Protein AF-A0A8T4RLT6-F1 (afdb_monomer_lite)

Secondary structure (DSSP, 8-state):
--------HHHHHHHHHHHHHHHHHHHHH--HHHHHHHHHHHHHTT--TTSHHHHHHHHHHHTT-HHHHHHHHHHHHHHHHHHHHHHHHHHHHHH--

Radius of gyration: 14.38 Å; chains: 1; bounding box: 32×27×42 Å

pLDDT: mean 87.49, std 13.15, range [31.36, 97.62]

Structure (mmCIF, N/CA/C/O backbone):
data_AF-A0A8T4RLT6-F1
#
_entry.id   AF-A0A8T4RLT6-F1
#
loop_
_atom_site.group_PDB
_atom_site.id
_atom_site.type_symbol
_atom_site.label_atom_id
_atom_site.label_alt_id
_atom_site.label_comp_id
_atom_site.label_asym_id
_atom_site.label_entity_id
_atom_site.label_seq_id
_atom_site.pdbx_PDB_ins_code
_atom_site.Cartn_x
_atom_site.Cartn_y
_atom_site.Cartn_z
_atom_site.occupancy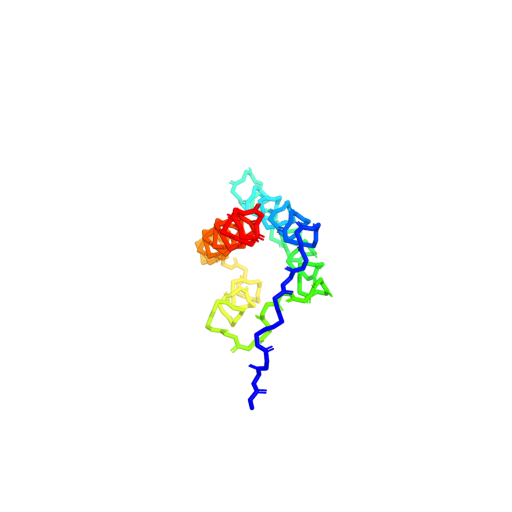
_atom_site.B_iso_or_equiv
_atom_site.auth_seq_id
_atom_site.auth_comp_id
_atom_site.auth_asym_id
_atom_site.auth_atom_id
_atom_site.pdbx_PDB_model_num
ATOM 1 N N . MET A 1 1 ? -5.935 -18.856 -12.666 1.00 31.36 1 MET A N 1
ATOM 2 C CA . MET A 1 1 ? -4.703 -18.121 -13.029 1.00 31.36 1 MET A CA 1
ATOM 3 C C . MET A 1 1 ? -4.968 -16.645 -12.806 1.00 31.36 1 MET A C 1
ATOM 5 O O . MET A 1 1 ? -5.568 -16.011 -13.664 1.00 31.36 1 MET A O 1
ATOM 9 N N . THR A 1 2 ? -4.602 -16.103 -11.650 1.00 38.59 2 THR A N 1
ATOM 10 C CA . THR A 1 2 ? -4.586 -14.652 -11.457 1.00 38.59 2 THR A CA 1
ATOM 11 C C . THR A 1 2 ? -3.393 -14.126 -12.248 1.00 38.59 2 THR A C 1
ATOM 13 O O . THR A 1 2 ? -2.242 -14.408 -11.926 1.00 38.59 2 THR A O 1
ATOM 16 N N . LYS A 1 3 ? -3.657 -13.461 -13.379 1.00 42.56 3 LYS A N 1
ATOM 17 C CA . LYS A 1 3 ? -2.628 -12.651 -14.033 1.00 42.56 3 LYS A CA 1
ATOM 18 C C . LYS A 1 3 ? -2.234 -11.604 -13.004 1.00 42.56 3 LYS A C 1
ATOM 20 O O . LYS A 1 3 ? -3.057 -10.759 -12.670 1.00 42.56 3 LYS A O 1
ATOM 25 N N . ASP A 1 4 ? -1.014 -11.693 -12.495 1.00 52.47 4 ASP A N 1
ATOM 26 C CA . ASP A 1 4 ? -0.398 -10.608 -11.749 1.00 52.47 4 ASP A CA 1
ATOM 27 C C . ASP A 1 4 ? -0.449 -9.367 -12.648 1.00 52.47 4 ASP A C 1
ATOM 29 O O . ASP A 1 4 ? 0.315 -9.257 -13.608 1.00 52.47 4 ASP A O 1
ATOM 33 N N . SER A 1 5 ? -1.421 -8.480 -12.417 1.00 57.47 5 SER A N 1
ATOM 34 C CA . SER A 1 5 ? -1.542 -7.242 -13.172 1.00 57.47 5 SER A CA 1
ATOM 35 C C . SER A 1 5 ? -0.335 -6.388 -12.820 1.00 57.47 5 SER A C 1
ATOM 37 O O . SER A 1 5 ? -0.200 -5.889 -11.702 1.00 57.47 5 SER A O 1
ATOM 39 N N . VAL A 1 6 ? 0.598 -6.286 -13.762 1.00 72.19 6 VAL A N 1
ATOM 40 C CA . VAL A 1 6 ? 1.761 -5.416 -13.626 1.00 72.19 6 VAL A CA 1
ATOM 41 C C . VAL A 1 6 ? 1.240 -3.984 -13.695 1.00 72.19 6 VAL A C 1
ATOM 43 O O . VAL A 1 6 ? 0.815 -3.536 -14.758 1.00 72.19 6 VAL A O 1
ATOM 46 N N . LEU A 1 7 ? 1.230 -3.293 -12.553 1.00 79.44 7 LEU A N 1
ATOM 47 C CA . LEU A 1 7 ? 0.842 -1.885 -12.478 1.00 79.44 7 LEU A CA 1
ATOM 48 C C . LEU A 1 7 ? 1.730 -1.045 -13.397 1.00 79.44 7 LEU A C 1
ATOM 50 O O . LEU A 1 7 ? 2.941 -1.288 -13.493 1.00 79.44 7 LEU A O 1
ATOM 54 N N . SER A 1 8 ? 1.134 -0.038 -14.038 1.00 85.44 8 SER A N 1
ATOM 55 C CA . SER A 1 8 ? 1.902 0.974 -14.759 1.00 85.44 8 SER A CA 1
ATOM 56 C C . SER A 1 8 ? 2.812 1.743 -13.785 1.00 85.44 8 SER A C 1
ATOM 58 O O . SER A 1 8 ? 2.541 1.772 -12.581 1.00 85.44 8 SER A O 1
ATOM 60 N N . PRO A 1 9 ? 3.884 2.409 -14.255 1.00 84.94 9 PRO A N 1
ATOM 61 C CA . PRO A 1 9 ? 4.745 3.195 -13.371 1.00 84.94 9 PRO A CA 1
ATOM 62 C C . PRO A 1 9 ? 3.992 4.280 -12.588 1.00 84.94 9 PRO A C 1
ATOM 64 O O . PRO A 1 9 ? 4.333 4.553 -11.438 1.00 84.94 9 PRO A O 1
ATOM 67 N N . THR A 1 10 ? 2.974 4.890 -13.202 1.00 88.50 10 THR A N 1
ATOM 68 C CA . THR A 1 10 ? 2.126 5.903 -12.563 1.00 88.50 10 THR A CA 1
ATOM 69 C C . THR A 1 10 ? 1.262 5.276 -11.476 1.00 88.50 10 THR A C 1
ATOM 71 O O . THR A 1 10 ? 1.305 5.732 -10.336 1.00 88.50 10 THR A O 1
ATOM 74 N N . ASP A 1 11 ? 0.561 4.185 -11.789 1.00 90.62 11 ASP A N 1
ATOM 75 C CA . ASP A 1 11 ? -0.313 3.508 -10.821 1.00 90.62 11 ASP A CA 1
ATOM 76 C C . ASP A 1 11 ? 0.485 2.932 -9.655 1.00 90.62 11 ASP A C 1
ATOM 78 O O . ASP A 1 11 ? 0.032 2.949 -8.516 1.00 90.62 11 ASP A O 1
ATOM 82 N N . LEU A 1 12 ? 1.716 2.487 -9.909 1.00 91.38 12 LEU A N 1
ATOM 83 C CA . LEU A 1 12 ? 2.602 1.992 -8.868 1.00 91.38 12 LEU A CA 1
ATOM 84 C C . LEU A 1 12 ? 3.092 3.110 -7.932 1.00 91.38 12 LEU A C 1
ATOM 86 O O . LEU A 1 12 ? 3.223 2.886 -6.729 1.00 91.38 12 LEU A O 1
ATOM 90 N N . ASN A 1 13 ? 3.334 4.320 -8.446 1.00 92.88 13 ASN A N 1
ATOM 91 C CA . ASN A 1 13 ? 3.621 5.481 -7.596 1.00 92.88 13 ASN A CA 1
ATOM 92 C C . ASN A 1 13 ? 2.399 5.891 -6.767 1.00 92.88 13 ASN A C 1
ATOM 94 O O . ASN A 1 13 ? 2.553 6.177 -5.582 1.00 92.88 13 ASN A O 1
ATOM 98 N N . ASN A 1 14 ? 1.207 5.878 -7.365 1.00 95.06 14 ASN A N 1
ATOM 99 C CA . ASN A 1 14 ? -0.040 6.190 -6.666 1.00 95.06 14 ASN A CA 1
ATOM 100 C C . ASN A 1 14 ? -0.338 5.157 -5.569 1.00 95.06 14 ASN A C 1
ATOM 102 O O . ASN A 1 14 ? -0.637 5.531 -4.440 1.00 95.06 14 ASN A O 1
ATOM 106 N N . ALA A 1 15 ? -0.157 3.867 -5.860 1.00 94.56 15 ALA A N 1
ATOM 107 C CA . ALA A 1 15 ? -0.295 2.789 -4.885 1.00 94.56 15 ALA A CA 1
ATOM 108 C C . ALA A 1 15 ? 0.669 2.955 -3.699 1.00 94.56 15 ALA A C 1
ATOM 110 O O . ALA A 1 15 ? 0.261 2.830 -2.546 1.00 94.56 15 ALA A O 1
ATOM 111 N N . LEU A 1 16 ? 1.940 3.281 -3.967 1.00 95.94 16 LEU A N 1
ATOM 112 C CA . LEU A 1 16 ? 2.920 3.564 -2.913 1.00 95.94 16 LEU A CA 1
ATOM 113 C C . LEU A 1 16 ? 2.514 4.775 -2.071 1.00 95.94 16 LEU A C 1
ATOM 115 O O . LEU A 1 16 ? 2.605 4.714 -0.850 1.00 95.94 16 LEU A O 1
ATOM 119 N N . PHE A 1 17 ? 2.052 5.853 -2.706 1.00 97.25 17 PHE A N 1
ATOM 120 C CA . PHE A 1 17 ? 1.588 7.044 -2.002 1.00 97.25 17 PHE A CA 1
ATOM 121 C C . PHE A 1 17 ? 0.425 6.725 -1.052 1.00 97.25 17 PHE A C 1
ATOM 123 O O . PHE A 1 17 ? 0.508 7.046 0.131 1.00 97.25 17 PHE A O 1
ATOM 130 N N . LEU A 1 18 ? -0.607 6.026 -1.534 1.00 97.44 18 LEU A N 1
ATOM 131 C CA . LEU A 1 18 ? -1.767 5.638 -0.726 1.00 97.44 18 LEU A CA 1
ATOM 132 C C . LEU A 1 18 ? -1.376 4.772 0.474 1.00 97.44 18 LEU A C 1
ATOM 134 O O . LEU A 1 18 ? -1.813 5.034 1.595 1.00 97.44 18 LEU A O 1
ATOM 138 N N . LEU A 1 19 ? -0.522 3.768 0.263 1.00 96.81 19 LEU A N 1
ATOM 139 C CA . LEU A 1 19 ? -0.099 2.868 1.335 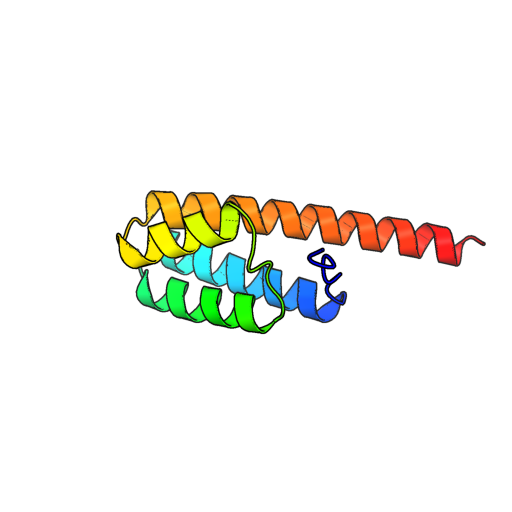1.00 96.81 19 LEU A CA 1
ATOM 140 C C . LEU A 1 19 ? 0.809 3.559 2.360 1.00 96.81 19 LEU A C 1
ATOM 142 O O . LEU A 1 19 ? 0.651 3.321 3.555 1.00 96.81 19 LEU A O 1
ATOM 146 N N . GLU A 1 20 ? 1.711 4.449 1.941 1.00 97.62 20 GLU A N 1
ATOM 147 C CA . GLU A 1 20 ? 2.514 5.272 2.863 1.00 97.62 20 GLU A CA 1
ATOM 148 C C . GLU A 1 20 ? 1.620 6.203 3.695 1.00 97.62 20 GLU A C 1
ATOM 150 O O . GLU A 1 20 ? 1.793 6.331 4.910 1.00 97.62 20 GLU A O 1
ATOM 155 N N . SER A 1 21 ? 0.609 6.817 3.074 1.00 97.31 21 SER A N 1
ATOM 156 C CA . SER A 1 21 ? -0.390 7.618 3.785 1.00 97.31 21 SER A CA 1
ATOM 157 C C . SER A 1 21 ? -1.207 6.776 4.767 1.00 97.31 21 SER A C 1
ATOM 159 O O . SER A 1 21 ? -1.414 7.205 5.903 1.00 97.31 21 SER A O 1
ATOM 161 N N . ALA A 1 22 ? -1.617 5.564 4.382 1.00 96.62 22 ALA A N 1
ATOM 162 C CA . ALA A 1 22 ? -2.342 4.645 5.255 1.00 96.62 22 ALA A CA 1
ATOM 163 C C . ALA A 1 22 ? -1.479 4.221 6.451 1.00 96.62 22 ALA A C 1
ATOM 165 O O . ALA A 1 22 ? -1.918 4.305 7.598 1.00 96.62 22 ALA A O 1
ATOM 166 N N . LYS A 1 23 ? -0.217 3.852 6.203 1.00 96.94 23 LYS A N 1
ATOM 167 C CA . LYS A 1 23 ? 0.769 3.534 7.241 1.00 96.94 23 LYS A CA 1
ATOM 168 C C . LYS A 1 23 ? 0.923 4.687 8.232 1.00 96.94 23 LYS A C 1
ATOM 170 O O . LYS A 1 23 ? 0.839 4.468 9.440 1.00 96.94 23 LYS A O 1
ATOM 175 N N . ASN A 1 24 ? 1.079 5.914 7.734 1.00 96.19 24 ASN A N 1
ATOM 176 C CA . ASN A 1 24 ? 1.190 7.112 8.568 1.00 96.19 24 ASN A CA 1
ATOM 177 C C . ASN A 1 24 ? -0.084 7.379 9.384 1.00 96.19 24 ASN A C 1
ATOM 179 O O . ASN A 1 24 ? 0.007 7.750 10.556 1.00 96.19 24 ASN A O 1
ATOM 183 N N . ALA A 1 25 ? -1.270 7.153 8.809 1.00 94.44 25 ALA A N 1
ATOM 184 C CA . ALA A 1 25 ? -2.540 7.285 9.523 1.00 94.44 25 ALA A CA 1
ATOM 185 C C . ALA A 1 25 ? -2.640 6.308 10.708 1.00 94.44 25 ALA A C 1
ATOM 187 O O . ALA A 1 25 ? -3.077 6.694 11.798 1.00 94.44 25 ALA A O 1
ATOM 188 N N . VAL A 1 26 ? -2.177 5.066 10.525 1.00 94.19 26 VAL A N 1
ATOM 189 C CA . VAL A 1 26 ? -2.101 4.067 11.601 1.00 94.19 26 VAL A CA 1
ATOM 190 C C . VAL A 1 26 ? -1.044 4.453 12.642 1.00 94.19 26 VAL A C 1
ATOM 192 O O . VAL A 1 26 ? -1.336 4.439 13.837 1.00 94.19 26 VAL A O 1
ATOM 195 N N . GLN A 1 27 ? 0.159 4.837 12.205 1.00 91.12 27 GLN A N 1
ATOM 196 C CA . GLN A 1 27 ? 1.312 5.090 13.076 1.00 91.12 27 GLN A CA 1
ATOM 197 C C . GLN A 1 27 ? 1.147 6.332 13.960 1.00 91.12 27 GLN A C 1
ATOM 199 O O . GLN A 1 27 ? 1.360 6.261 15.169 1.00 91.12 27 GLN A O 1
ATOM 204 N N . SER A 1 28 ? 0.780 7.469 13.368 1.00 79.31 28 SER A N 1
ATOM 205 C CA . SER A 1 28 ? 0.806 8.768 14.055 1.00 79.31 28 SER A CA 1
ATOM 206 C C . SER A 1 28 ? -0.473 9.055 14.835 1.00 79.31 28 SER A C 1
ATOM 208 O O . SER A 1 28 ? -0.445 9.761 15.841 1.00 79.31 28 SER A O 1
ATOM 210 N N . HIS A 1 29 ? -1.604 8.513 14.378 1.00 71.38 29 HIS A N 1
ATOM 211 C CA . HIS A 1 29 ? -2.921 8.918 14.870 1.00 71.38 29 HIS A CA 1
ATOM 212 C C . HIS A 1 29 ? -3.824 7.747 15.265 1.00 71.38 29 HIS A C 1
ATOM 214 O O . HIS A 1 29 ? -4.954 7.987 15.687 1.00 71.38 29 HIS A O 1
ATOM 220 N N . LYS A 1 30 ? -3.365 6.489 15.121 1.00 80.12 30 LYS A N 1
ATOM 221 C CA . LYS A 1 30 ? -4.200 5.278 15.255 1.00 80.12 30 LYS A CA 1
ATOM 222 C C . LYS A 1 30 ? -5.517 5.389 14.471 1.00 80.12 30 LYS A C 1
ATOM 224 O O . LYS A 1 30 ? -6.542 4.834 14.866 1.00 80.12 30 LYS A O 1
ATOM 229 N N . ASN A 1 31 ? -5.502 6.125 13.360 1.00 91.38 31 ASN A N 1
ATOM 230 C CA . ASN A 1 31 ? -6.694 6.420 12.581 1.00 91.38 31 ASN A CA 1
ATOM 231 C C . ASN A 1 31 ? -6.935 5.298 11.568 1.00 91.38 31 ASN A C 1
ATOM 233 O O . ASN A 1 31 ? -6.622 5.416 10.384 1.00 91.38 31 ASN A O 1
ATOM 237 N N . ILE A 1 32 ? -7.479 4.187 12.067 1.00 92.31 32 ILE A N 1
ATOM 238 C CA . ILE A 1 32 ? -7.745 2.988 11.265 1.00 92.31 32 ILE A CA 1
ATOM 239 C C . ILE A 1 32 ? -8.788 3.265 10.180 1.00 92.31 32 ILE A C 1
ATOM 241 O O . ILE A 1 32 ? -8.682 2.712 9.096 1.00 92.31 32 ILE A O 1
ATOM 245 N N . ASN A 1 33 ? -9.756 4.150 10.431 1.00 93.88 33 ASN A N 1
ATOM 246 C CA . ASN A 1 33 ? -10.787 4.472 9.442 1.00 93.88 33 ASN A CA 1
ATOM 247 C C . ASN A 1 33 ? -10.193 5.206 8.230 1.00 93.88 33 ASN A C 1
ATOM 249 O O . ASN A 1 33 ? -10.537 4.898 7.096 1.00 93.88 33 ASN A O 1
ATOM 253 N N . LEU A 1 34 ? -9.267 6.146 8.451 1.00 94.88 34 LEU A N 1
ATOM 254 C CA . LEU A 1 34 ? -8.549 6.784 7.346 1.00 94.88 34 LEU A CA 1
ATOM 255 C C . LEU A 1 34 ? -7.654 5.780 6.609 1.00 94.88 34 LEU A C 1
ATOM 257 O O . LEU A 1 34 ? -7.617 5.778 5.382 1.00 94.88 34 LEU A O 1
ATOM 261 N N . ALA A 1 35 ? -6.960 4.911 7.347 1.00 95.75 35 ALA A N 1
ATOM 262 C CA . ALA A 1 35 ? -6.147 3.861 6.743 1.00 95.75 35 ALA A CA 1
ATOM 263 C C . ALA A 1 35 ? -6.985 2.904 5.878 1.00 95.75 35 ALA A C 1
ATOM 265 O O . ALA A 1 35 ? -6.549 2.534 4.796 1.00 95.75 35 ALA A O 1
ATOM 266 N N . GLU A 1 36 ? -8.191 2.552 6.323 1.00 95.69 36 GLU A N 1
ATOM 267 C CA . GLU A 1 36 ? -9.152 1.723 5.590 1.00 95.69 36 GLU A CA 1
ATOM 268 C C . GLU A 1 36 ? -9.572 2.366 4.264 1.00 95.69 36 GLU A C 1
ATOM 270 O O . GLU A 1 36 ? -9.506 1.706 3.230 1.00 95.69 36 GLU A O 1
ATOM 275 N N . VAL A 1 37 ? -9.924 3.657 4.262 1.00 96.56 37 VAL A N 1
ATOM 276 C CA . VAL A 1 37 ? -10.272 4.382 3.025 1.00 96.56 37 VAL A CA 1
ATOM 277 C C . VAL A 1 37 ? -9.110 4.355 2.028 1.00 96.56 37 VAL A C 1
ATOM 279 O O . VAL A 1 37 ? -9.289 3.943 0.886 1.00 96.56 37 VAL A O 1
ATOM 282 N N . LEU A 1 38 ? -7.903 4.704 2.477 1.00 96.50 38 LEU A N 1
ATOM 283 C CA . LEU A 1 38 ? -6.709 4.758 1.624 1.00 96.50 38 LEU A CA 1
ATOM 284 C C . LEU A 1 38 ? -6.309 3.380 1.072 1.00 96.50 38 LEU A C 1
ATOM 286 O O . LEU A 1 38 ? -5.864 3.253 -0.068 1.00 96.50 38 LEU A O 1
ATOM 290 N N . VAL A 1 39 ? -6.468 2.332 1.879 1.00 94.56 39 VAL A N 1
ATOM 291 C CA . VAL A 1 39 ? -6.227 0.947 1.464 1.00 94.56 39 VAL A CA 1
ATOM 292 C C . VAL A 1 39 ? -7.259 0.484 0.434 1.00 94.56 39 VAL A C 1
ATOM 294 O O . VAL A 1 39 ? -6.898 -0.221 -0.508 1.00 94.56 39 VAL A O 1
ATOM 297 N N . ASN A 1 40 ? -8.523 0.882 0.579 1.00 93.44 40 ASN A N 1
ATOM 298 C CA . ASN A 1 40 ? -9.555 0.554 -0.401 1.00 93.44 40 ASN A CA 1
ATOM 299 C C . ASN A 1 40 ? -9.274 1.234 -1.747 1.00 93.44 40 ASN A C 1
ATOM 301 O O . ASN A 1 40 ? -9.318 0.561 -2.775 1.00 93.44 40 ASN A O 1
ATOM 305 N N . GLU A 1 41 ? -8.860 2.505 -1.744 1.00 94.69 41 GLU A N 1
ATOM 306 C CA . GLU A 1 41 ? -8.398 3.195 -2.961 1.00 94.69 41 GLU A CA 1
ATOM 307 C C . GLU A 1 41 ? -7.205 2.468 -3.611 1.00 94.69 41 GLU A C 1
ATOM 309 O O . GLU A 1 41 ? -7.137 2.314 -4.831 1.00 94.69 41 GLU A O 1
ATOM 314 N N . TYR A 1 42 ? -6.277 1.939 -2.805 1.00 93.75 42 TYR A N 1
ATOM 315 C CA . TYR A 1 42 ? -5.185 1.108 -3.312 1.00 93.75 42 TYR A CA 1
ATOM 316 C C . TYR A 1 42 ? -5.695 -0.171 -4.005 1.00 93.75 42 TYR A C 1
ATOM 318 O O . TYR A 1 42 ? -5.186 -0.548 -5.067 1.00 93.75 42 TYR A O 1
ATOM 326 N N . PHE A 1 43 ? -6.700 -0.847 -3.443 1.00 90.44 43 PHE A N 1
ATOM 327 C CA . PHE A 1 43 ? -7.279 -2.038 -4.070 1.00 90.44 43 PHE A CA 1
ATOM 328 C C . PHE A 1 43 ? -8.013 -1.725 -5.375 1.00 90.44 43 PHE A C 1
ATOM 330 O O . PHE A 1 43 ? -7.963 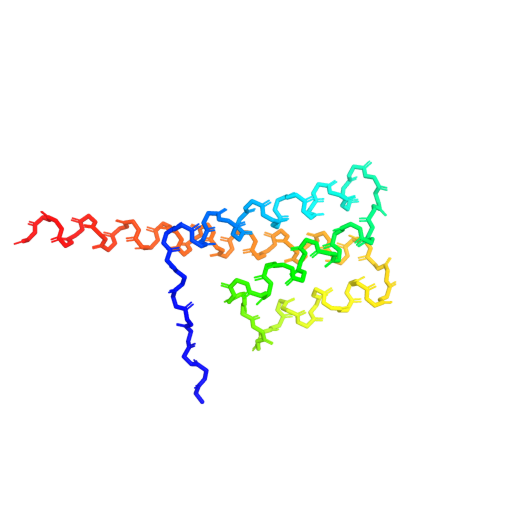-2.547 -6.294 1.00 90.44 43 PHE A O 1
ATOM 337 N N . GLU A 1 44 ? -8.631 -0.550 -5.487 1.00 89.62 44 GLU A N 1
ATOM 338 C CA . GLU A 1 44 ? -9.275 -0.077 -6.719 1.00 89.62 44 GLU A CA 1
ATOM 339 C C . GLU A 1 44 ? -8.265 0.203 -7.842 1.00 89.62 44 GLU A C 1
ATOM 341 O O . GLU A 1 44 ? -8.555 -0.066 -9.008 1.00 89.62 44 GLU A O 1
ATOM 346 N N . LEU A 1 45 ? -7.040 0.632 -7.511 1.00 87.00 45 LEU A N 1
ATOM 347 C CA . LEU A 1 45 ? -5.944 0.818 -8.478 1.00 87.00 45 LEU A CA 1
ATOM 348 C C . LEU A 1 45 ? -5.366 -0.493 -9.044 1.00 87.00 45 LEU A C 1
ATOM 350 O O . LEU A 1 45 ? -4.408 -0.463 -9.817 1.00 87.00 45 LEU A O 1
ATOM 354 N N . GLY A 1 46 ? -5.908 -1.653 -8.672 1.00 79.19 46 GLY A N 1
ATOM 355 C CA . GLY A 1 46 ? -5.374 -2.956 -9.072 1.00 79.19 46 GLY A CA 1
ATOM 356 C C . GLY A 1 46 ? -4.369 -3.530 -8.074 1.00 79.19 46 GLY A C 1
ATOM 357 O O . GLY A 1 46 ? -3.516 -4.345 -8.444 1.00 79.19 46 GLY A O 1
ATOM 358 N N . GLY A 1 47 ? -4.463 -3.122 -6.804 1.00 75.31 47 GLY A N 1
ATOM 359 C CA . GLY A 1 47 ? -3.808 -3.815 -5.702 1.00 75.31 47 GLY A CA 1
ATOM 360 C C . GLY A 1 47 ? -4.144 -5.310 -5.705 1.00 75.31 47 GLY A C 1
ATOM 361 O O . GLY A 1 47 ? -5.232 -5.724 -6.105 1.00 75.31 47 GLY A O 1
ATOM 362 N N . ARG A 1 48 ? -3.197 -6.164 -5.301 1.00 71.88 48 ARG A N 1
ATOM 363 C CA . ARG A 1 48 ? -3.378 -7.623 -5.409 1.00 71.88 48 ARG A CA 1
ATOM 364 C C . ARG A 1 48 ? -4.468 -8.112 -4.457 1.00 71.88 48 ARG A C 1
ATOM 366 O O . ARG A 1 48 ? -4.203 -8.300 -3.275 1.00 71.88 48 ARG A O 1
ATOM 373 N N . GLN A 1 49 ? -5.647 -8.411 -4.996 1.00 66.75 49 GLN A N 1
ATOM 374 C CA . GLN A 1 49 ? -6.799 -8.824 -4.193 1.00 66.75 49 GLN A CA 1
ATOM 375 C C . GLN A 1 49 ? -6.793 -10.308 -3.762 1.00 66.75 49 GLN A C 1
ATOM 377 O O . GLN A 1 49 ? -7.623 -10.712 -2.960 1.00 66.75 49 GLN A O 1
ATOM 382 N N . ASP A 1 50 ? -5.833 -11.127 -4.197 1.00 66.25 50 ASP A N 1
ATOM 383 C CA . ASP A 1 50 ? -5.840 -12.578 -3.922 1.00 66.25 50 ASP A CA 1
ATOM 384 C C . ASP A 1 50 ? -4.545 -13.095 -3.275 1.00 66.25 50 ASP A C 1
ATOM 386 O O . ASP A 1 50 ? -4.041 -14.177 -3.582 1.00 66.25 50 ASP A O 1
ATOM 390 N N . ASN A 1 51 ? -3.961 -12.327 -2.352 1.00 78.75 51 ASN A N 1
ATOM 391 C CA . ASN A 1 51 ? -2.750 -12.745 -1.642 1.00 78.75 51 ASN A CA 1
ATOM 392 C C . ASN A 1 51 ? -2.898 -12.693 -0.110 1.00 78.75 51 ASN A C 1
ATOM 394 O O . ASN A 1 51 ? -3.859 -12.161 0.445 1.00 78.75 51 ASN A O 1
ATOM 398 N N . ALA A 1 52 ? -1.939 -13.310 0.588 1.00 87.19 52 ALA A N 1
ATOM 399 C CA . ALA A 1 52 ? -1.915 -13.339 2.051 1.00 87.19 52 ALA A CA 1
ATOM 400 C C . ALA A 1 52 ? -1.851 -11.930 2.667 1.00 87.19 52 ALA A C 1
ATOM 402 O O . ALA A 1 52 ? -2.430 -11.705 3.725 1.00 87.19 52 ALA A O 1
ATOM 403 N N . ILE A 1 53 ? -1.200 -10.985 1.982 1.00 86.88 53 ILE A N 1
ATOM 404 C CA . ILE A 1 53 ? -1.097 -9.588 2.411 1.00 86.88 53 ILE A CA 1
ATOM 405 C C . ILE A 1 53 ? -2.480 -8.931 2.435 1.00 86.88 53 ILE A C 1
ATOM 407 O O . ILE A 1 53 ? -2.858 -8.392 3.467 1.00 86.88 53 ILE A O 1
ATOM 411 N N . HIS A 1 54 ? -3.271 -9.048 1.365 1.00 88.12 54 HIS A N 1
ATOM 412 C CA . HIS A 1 54 ? -4.630 -8.508 1.312 1.00 88.12 54 HIS A CA 1
ATOM 413 C C . HIS A 1 54 ? -5.504 -9.068 2.434 1.00 88.12 54 HIS A C 1
ATOM 415 O O . HIS A 1 54 ? -6.125 -8.304 3.170 1.00 88.12 54 HIS A O 1
ATOM 421 N N . ARG A 1 55 ? -5.500 -10.392 2.634 1.00 91.12 55 ARG A N 1
ATOM 422 C CA . ARG A 1 55 ? -6.275 -11.005 3.725 1.00 91.12 55 ARG A CA 1
ATOM 423 C C . ARG A 1 55 ? -5.877 -10.456 5.093 1.00 91.12 55 ARG A C 1
ATOM 425 O O . ARG A 1 55 ? -6.748 -10.198 5.919 1.00 91.12 55 ARG A O 1
ATOM 432 N N . ASN A 1 56 ? -4.584 -10.246 5.325 1.00 94.12 56 ASN A N 1
ATOM 433 C CA . ASN A 1 56 ? -4.114 -9.703 6.594 1.00 94.12 56 ASN A CA 1
ATOM 434 C C . ASN A 1 56 ? -4.395 -8.198 6.738 1.00 94.12 56 ASN A C 1
ATOM 436 O O . ASN A 1 56 ? -4.665 -7.754 7.849 1.00 94.12 56 ASN A O 1
ATOM 440 N N . ILE A 1 57 ? -4.403 -7.432 5.641 1.00 93.12 57 ILE A N 1
ATOM 441 C CA . ILE A 1 57 ? -4.867 -6.037 5.622 1.00 93.12 57 ILE A CA 1
ATOM 442 C C . ILE A 1 57 ? -6.338 -5.970 6.049 1.00 93.12 57 ILE A C 1
ATOM 444 O O . ILE A 1 57 ? -6.664 -5.257 6.998 1.00 93.12 57 ILE A O 1
ATOM 448 N N . LEU A 1 58 ? -7.213 -6.764 5.420 1.00 92.44 58 LEU A N 1
ATOM 449 C CA . LEU A 1 58 ? -8.630 -6.827 5.793 1.00 92.44 58 LEU A CA 1
ATOM 450 C C . LEU A 1 58 ? -8.810 -7.283 7.243 1.00 92.44 58 LEU A C 1
ATOM 452 O O . LEU A 1 58 ? -9.600 -6.697 7.975 1.00 92.44 58 LEU A O 1
ATOM 456 N N . SER A 1 59 ? -8.044 -8.284 7.683 1.00 94.75 59 SER A N 1
ATOM 457 C CA . SER A 1 59 ? -8.055 -8.737 9.077 1.00 94.75 59 SER A CA 1
ATOM 458 C C . SER A 1 59 ? -7.670 -7.616 10.049 1.00 94.75 59 SER A C 1
ATOM 460 O O . SER A 1 59 ? -8.330 -7.446 11.072 1.00 94.75 59 SER A O 1
ATOM 462 N N . GLY A 1 60 ? -6.644 -6.821 9.730 1.00 93.69 60 GLY A N 1
ATOM 463 C CA . GLY A 1 60 ? -6.242 -5.663 10.533 1.00 93.69 60 GLY A CA 1
ATOM 464 C C . GLY A 1 60 ? -7.337 -4.597 10.621 1.00 93.69 60 GLY A C 1
ATOM 465 O O . GLY A 1 60 ? -7.598 -4.070 11.701 1.00 93.69 60 GLY A O 1
ATOM 466 N N . ILE A 1 61 ? -8.033 -4.330 9.513 1.00 94.25 61 ILE A N 1
ATOM 467 C CA . ILE A 1 61 ? -9.155 -3.380 9.459 1.00 94.25 61 ILE A CA 1
ATOM 468 C C . ILE A 1 61 ? -10.349 -3.883 10.283 1.00 94.25 61 ILE A C 1
ATOM 470 O O . ILE A 1 61 ? -10.835 -3.163 11.158 1.00 94.25 61 ILE A O 1
ATOM 474 N N . VAL A 1 62 ? -10.799 -5.120 10.043 1.00 95.50 62 VAL A N 1
ATOM 475 C CA . VAL A 1 62 ? -11.980 -5.720 10.690 1.00 95.50 62 VAL A CA 1
ATOM 476 C C . VAL A 1 62 ? -11.786 -5.838 12.198 1.00 95.50 62 VAL A C 1
ATOM 478 O O . VAL A 1 62 ? -12.670 -5.466 12.966 1.00 95.50 62 VAL A O 1
ATOM 481 N N . ASN A 1 63 ? -10.613 -6.301 12.632 1.00 95.25 63 ASN A N 1
ATOM 482 C CA . ASN A 1 63 ? -10.310 -6.475 14.053 1.00 95.25 63 ASN A CA 1
ATOM 483 C C . ASN A 1 63 ? -9.839 -5.180 14.732 1.00 95.25 63 ASN A C 1
ATOM 485 O O . ASN A 1 63 ? -9.530 -5.198 15.922 1.00 95.25 63 ASN A O 1
ATOM 489 N N . LYS A 1 64 ? -9.757 -4.066 13.987 1.00 93.00 64 LYS A N 1
ATOM 490 C CA . LYS A 1 64 ? -9.177 -2.793 14.443 1.00 93.00 64 LYS A CA 1
ATOM 491 C C . LYS A 1 64 ? -7.788 -2.983 15.084 1.00 93.00 64 LYS A C 1
ATOM 493 O O . LYS A 1 64 ? -7.420 -2.288 16.031 1.00 93.00 64 LYS A O 1
ATOM 498 N N . ASP A 1 65 ? -7.001 -3.908 14.536 1.00 94.50 65 ASP A N 1
ATOM 499 C CA . ASP A 1 65 ? -5.640 -4.202 14.977 1.00 94.50 65 ASP A CA 1
ATOM 500 C C . ASP A 1 65 ? -4.650 -3.297 14.234 1.00 94.50 65 ASP A C 1
ATOM 502 O O . ASP A 1 65 ? -4.207 -3.582 13.119 1.00 94.50 65 ASP A O 1
ATOM 506 N N . ALA A 1 66 ? -4.305 -2.181 14.877 1.00 92.31 66 ALA A N 1
ATOM 507 C CA . ALA A 1 66 ? -3.358 -1.211 14.342 1.00 92.31 66 ALA A CA 1
ATOM 508 C C . ALA A 1 66 ? -1.951 -1.796 14.131 1.00 92.31 66 ALA A C 1
ATOM 510 O O . ALA A 1 66 ? -1.264 -1.382 13.200 1.00 92.31 66 ALA A O 1
ATOM 511 N N . PHE A 1 67 ? -1.507 -2.744 14.962 1.00 93.75 67 PHE A N 1
ATOM 512 C CA . PHE A 1 67 ? -0.169 -3.325 14.832 1.00 93.75 67 PHE A CA 1
ATOM 513 C C . PHE A 1 67 ? -0.096 -4.256 13.630 1.00 93.75 67 PHE A C 1
ATOM 515 O O . PHE A 1 67 ? 0.826 -4.133 12.820 1.00 93.75 67 PHE A O 1
ATOM 522 N N . LEU A 1 68 ? -1.090 -5.138 13.488 1.00 94.56 68 LEU A N 1
ATOM 523 C CA . LEU A 1 68 ? -1.204 -5.995 12.316 1.00 94.56 68 LEU A CA 1
ATOM 524 C C . LEU A 1 68 ? -1.308 -5.144 11.054 1.00 94.56 68 LEU A C 1
ATOM 526 O O . LEU A 1 68 ? -0.515 -5.348 10.140 1.00 94.56 68 LEU A O 1
ATOM 530 N N . LEU A 1 69 ? -2.232 -4.174 11.032 1.00 95.44 69 LEU A N 1
ATOM 531 C CA . LEU A 1 69 ? -2.478 -3.314 9.876 1.00 95.44 69 LEU A CA 1
ATOM 532 C C . LEU A 1 69 ? -1.221 -2.534 9.465 1.00 95.44 69 LEU A C 1
ATOM 534 O O . LEU A 1 69 ? -0.883 -2.495 8.285 1.00 95.44 69 LEU A O 1
ATOM 538 N N . PHE A 1 70 ? -0.486 -1.974 10.429 1.00 95.38 70 PHE A N 1
ATOM 539 C CA . PHE A 1 70 ? 0.786 -1.304 10.166 1.00 95.38 70 PHE A CA 1
ATOM 540 C C . PHE A 1 70 ? 1.805 -2.251 9.521 1.00 95.38 70 PHE A C 1
ATOM 542 O O . PHE A 1 70 ? 2.364 -1.930 8.473 1.00 95.38 70 PHE A O 1
ATOM 549 N N . ALA A 1 71 ? 2.025 -3.426 10.118 1.00 94.94 71 ALA A N 1
ATOM 550 C CA . ALA A 1 71 ? 3.037 -4.373 9.656 1.00 94.94 71 ALA A CA 1
ATOM 551 C C . ALA A 1 71 ? 2.752 -4.894 8.239 1.00 94.94 71 ALA A C 1
ATOM 553 O O . ALA A 1 71 ? 3.666 -5.051 7.430 1.00 94.94 71 ALA A O 1
ATOM 554 N N . VAL A 1 72 ? 1.484 -5.151 7.917 1.00 95.19 72 VAL A N 1
ATOM 555 C CA . VAL A 1 72 ? 1.104 -5.701 6.607 1.00 95.19 72 VAL A CA 1
ATOM 556 C C . VAL A 1 72 ? 1.106 -4.639 5.513 1.00 95.19 72 VAL A C 1
ATOM 558 O O . VAL A 1 72 ? 1.489 -4.949 4.386 1.00 95.19 72 VAL A O 1
ATOM 561 N N . ILE A 1 73 ? 0.746 -3.391 5.836 1.00 95.75 73 ILE A N 1
ATOM 562 C CA . ILE A 1 73 ? 0.899 -2.259 4.914 1.00 95.75 73 ILE A CA 1
ATOM 563 C C . ILE A 1 73 ? 2.386 -2.034 4.619 1.00 95.75 73 ILE A C 1
ATOM 565 O O . ILE A 1 73 ? 2.758 -1.873 3.460 1.00 95.75 73 ILE A O 1
ATOM 569 N N . ASP A 1 74 ? 3.249 -2.085 5.638 1.00 96.31 74 ASP A N 1
ATOM 570 C CA . ASP A 1 74 ? 4.698 -1.929 5.469 1.00 96.31 74 ASP A CA 1
ATOM 571 C C . ASP A 1 74 ? 5.298 -3.016 4.562 1.00 96.31 74 ASP A C 1
ATOM 573 O O . ASP A 1 74 ? 6.035 -2.722 3.619 1.00 96.31 74 ASP A O 1
ATOM 577 N N . ALA A 1 75 ? 4.898 -4.273 4.769 1.00 94.69 75 ALA A N 1
ATOM 578 C CA . ALA A 1 75 ? 5.301 -5.378 3.904 1.00 94.69 75 ALA A CA 1
ATOM 579 C C . ALA A 1 75 ? 4.850 -5.182 2.442 1.00 94.69 75 ALA A C 1
ATOM 581 O O . ALA A 1 75 ? 5.589 -5.513 1.509 1.00 94.69 75 ALA A O 1
ATOM 582 N N . GLU A 1 76 ? 3.654 -4.629 2.223 1.00 94.75 76 GLU A N 1
ATOM 583 C CA . GLU A 1 76 ? 3.149 -4.360 0.875 1.00 94.75 76 G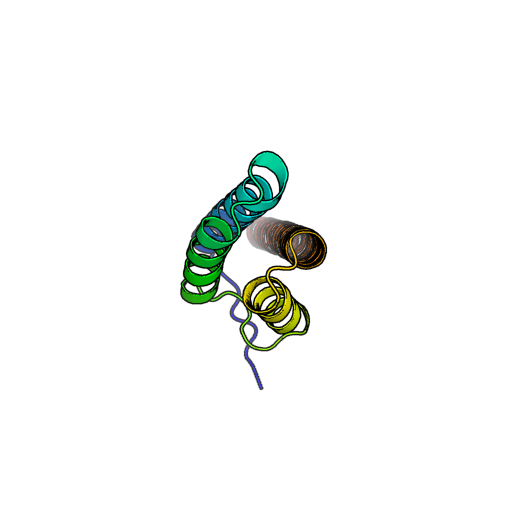LU A CA 1
ATOM 584 C C . GLU A 1 76 ? 3.894 -3.212 0.184 1.00 94.75 76 GLU A C 1
ATOM 586 O O . GLU A 1 76 ? 4.201 -3.306 -1.009 1.00 94.75 76 GLU A O 1
ATOM 591 N N . ILE A 1 77 ? 4.251 -2.162 0.931 1.00 95.75 77 ILE A N 1
ATOM 592 C CA . ILE A 1 77 ? 5.097 -1.066 0.445 1.00 95.75 77 ILE A CA 1
ATOM 593 C C . ILE A 1 77 ? 6.439 -1.619 -0.045 1.00 95.75 77 ILE A C 1
ATOM 595 O O . ILE A 1 77 ? 6.849 -1.328 -1.172 1.00 95.75 77 ILE A O 1
ATOM 599 N N . GLU A 1 78 ? 7.105 -2.458 0.751 1.00 95.31 78 GLU A N 1
ATOM 600 C CA . GLU A 1 78 ? 8.379 -3.077 0.365 1.00 95.31 78 GLU A CA 1
ATOM 601 C C . GLU A 1 78 ? 8.242 -3.938 -0.897 1.00 95.31 78 GLU A C 1
ATOM 603 O O . GLU A 1 78 ? 9.046 -3.831 -1.831 1.00 95.31 78 GLU A O 1
ATOM 608 N N . ARG A 1 79 ? 7.167 -4.728 -1.001 1.00 92.75 79 ARG A N 1
ATOM 609 C CA . ARG A 1 79 ? 6.875 -5.513 -2.209 1.00 92.75 79 ARG A CA 1
ATOM 610 C C . ARG A 1 79 ? 6.747 -4.623 -3.450 1.00 92.75 79 ARG A C 1
ATOM 612 O O . ARG A 1 79 ? 7.331 -4.937 -4.492 1.00 92.75 79 ARG A O 1
ATOM 619 N N . LEU A 1 80 ? 5.988 -3.528 -3.362 1.00 92.56 80 LEU A N 1
ATOM 620 C CA . LEU A 1 80 ? 5.791 -2.592 -4.473 1.00 92.56 80 LEU A CA 1
ATOM 621 C C . LEU A 1 80 ? 7.080 -1.848 -4.843 1.00 92.56 80 LEU A C 1
ATOM 623 O O . LEU A 1 80 ? 7.356 -1.663 -6.030 1.00 92.56 80 LEU A O 1
ATOM 627 N N . ARG A 1 81 ? 7.912 -1.475 -3.862 1.00 94.69 81 ARG A N 1
ATOM 628 C CA . ARG A 1 81 ? 9.238 -0.877 -4.102 1.00 94.69 81 ARG A CA 1
ATOM 629 C C . ARG A 1 81 ? 10.148 -1.826 -4.880 1.00 94.69 81 ARG A C 1
ATOM 631 O O . ARG A 1 81 ? 10.769 -1.411 -5.860 1.00 94.69 81 ARG A O 1
ATOM 638 N N . VAL A 1 82 ? 10.186 -3.104 -4.502 1.00 93.62 82 VAL A N 1
ATOM 639 C CA . VAL A 1 82 ? 10.937 -4.133 -5.240 1.00 93.62 82 VAL A CA 1
ATOM 640 C C . VAL A 1 82 ? 10.421 -4.267 -6.673 1.00 93.62 82 VAL A C 1
ATOM 642 O O . VAL A 1 82 ? 11.219 -4.337 -7.611 1.00 93.62 82 VAL A O 1
ATOM 645 N N . GLU A 1 83 ? 9.102 -4.261 -6.868 1.00 91.25 83 GLU A N 1
ATOM 646 C CA . GLU A 1 83 ? 8.500 -4.333 -8.202 1.00 91.25 83 GLU A CA 1
ATOM 647 C C . GLU A 1 83 ? 8.872 -3.118 -9.067 1.00 91.25 83 GLU A C 1
ATOM 649 O O . GLU A 1 83 ? 9.296 -3.281 -10.213 1.00 91.25 83 GLU A O 1
ATOM 654 N N . LYS A 1 84 ? 8.848 -1.908 -8.494 1.00 91.69 84 LYS A N 1
ATOM 655 C CA . LYS A 1 84 ? 9.322 -0.682 -9.156 1.00 91.69 84 LYS A CA 1
ATOM 656 C C . LYS A 1 84 ? 10.747 -0.832 -9.676 1.00 91.69 84 LYS A C 1
ATOM 658 O O . LYS A 1 84 ? 11.038 -0.505 -10.826 1.00 91.69 84 LYS A O 1
ATOM 663 N N . VAL A 1 85 ? 11.647 -1.343 -8.834 1.00 93.00 85 VAL A N 1
ATOM 664 C CA . VAL A 1 85 ? 13.058 -1.545 -9.190 1.00 93.00 85 VAL A CA 1
ATOM 665 C C . VAL A 1 85 ? 13.196 -2.568 -10.320 1.00 93.00 85 VAL A C 1
ATOM 667 O O . VAL A 1 85 ? 13.985 -2.350 -11.2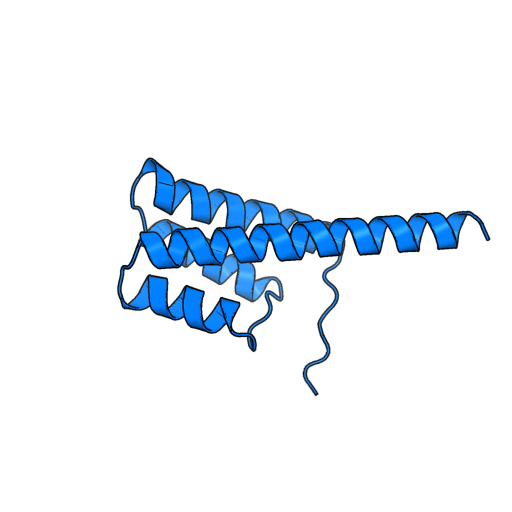41 1.00 93.00 85 VAL A O 1
ATOM 670 N N . LYS A 1 86 ? 12.420 -3.659 -10.299 1.00 91.75 86 LYS A N 1
ATOM 671 C CA . LYS A 1 86 ? 12.405 -4.649 -11.390 1.00 91.75 86 LYS A CA 1
ATOM 672 C C . LYS A 1 86 ? 11.963 -4.024 -12.715 1.00 91.75 86 LYS A C 1
ATOM 674 O O . LYS A 1 86 ? 12.644 -4.223 -13.722 1.00 91.75 86 LYS A O 1
ATOM 679 N N . GLN A 1 87 ? 10.890 -3.230 -12.712 1.00 89.88 87 GLN A N 1
ATOM 680 C CA . GLN A 1 87 ? 10.412 -2.531 -13.911 1.00 89.88 87 GLN A CA 1
ATOM 681 C C . GLN A 1 87 ? 11.462 -1.555 -14.460 1.00 89.88 87 GLN A C 1
ATOM 683 O O . GLN A 1 87 ? 11.723 -1.533 -15.664 1.00 89.88 87 GLN A O 1
ATOM 688 N N . LEU A 1 88 ? 12.121 -0.789 -13.584 1.00 89.88 88 LEU A N 1
ATOM 689 C CA . LEU A 1 88 ? 13.197 0.125 -13.976 1.00 89.88 88 LEU A CA 1
ATOM 690 C C . LEU A 1 88 ? 14.369 -0.618 -14.629 1.00 89.88 88 LEU A C 1
ATOM 692 O O . LEU A 1 88 ? 14.824 -0.211 -15.696 1.00 89.88 88 LEU A O 1
ATOM 696 N N . ARG A 1 89 ? 14.821 -1.733 -14.039 1.00 90.38 89 ARG A N 1
ATOM 697 C CA . ARG A 1 89 ? 15.899 -2.562 -14.610 1.00 90.38 89 ARG A CA 1
ATOM 698 C C . ARG A 1 89 ? 15.532 -3.102 -15.992 1.00 90.38 89 ARG A C 1
ATOM 700 O O . ARG A 1 89 ? 16.336 -2.998 -16.913 1.00 90.38 89 ARG A O 1
ATOM 707 N N . ALA A 1 90 ? 14.315 -3.621 -16.156 1.00 89.12 90 ALA A N 1
ATOM 708 C CA . ALA A 1 90 ? 13.838 -4.113 -17.448 1.00 89.12 90 ALA A CA 1
ATOM 709 C C . ALA A 1 90 ? 13.801 -3.003 -18.515 1.00 89.12 90 ALA A C 1
ATOM 711 O O . ALA A 1 90 ? 14.169 -3.239 -19.665 1.00 89.12 90 ALA A O 1
ATOM 712 N N . ASN A 1 91 ? 13.404 -1.786 -18.135 1.00 85.50 91 ASN A N 1
ATOM 713 C CA . ASN A 1 91 ? 13.377 -0.636 -19.039 1.00 85.50 91 ASN A CA 1
ATOM 714 C C . ASN A 1 91 ? 14.777 -0.168 -19.453 1.00 85.50 91 ASN A C 1
ATOM 716 O O . ASN A 1 91 ? 14.954 0.237 -20.598 1.00 85.50 91 ASN A O 1
ATOM 720 N N . VAL A 1 92 ? 15.764 -0.224 -18.553 1.00 88.94 92 VAL A N 1
ATOM 721 C CA . VAL A 1 92 ? 17.164 0.084 -18.893 1.00 88.94 92 VAL A CA 1
ATOM 722 C C . VAL A 1 92 ? 17.689 -0.913 -19.922 1.00 88.94 92 VAL A C 1
ATOM 724 O O . VAL A 1 92 ? 18.172 -0.490 -20.965 1.00 88.94 92 VAL A O 1
ATOM 727 N N . ILE A 1 93 ? 17.505 -2.217 -19.688 1.00 86.94 93 ILE A N 1
ATOM 728 C CA . ILE A 1 93 ? 17.953 -3.272 -20.614 1.00 86.94 93 ILE A CA 1
ATOM 729 C C . ILE A 1 93 ? 17.329 -3.085 -22.003 1.00 86.94 93 ILE A C 1
ATOM 731 O O . ILE A 1 93 ? 18.035 -3.138 -23.003 1.00 86.94 93 ILE A O 1
ATOM 735 N N . LYS A 1 94 ? 16.022 -2.797 -22.073 1.00 83.88 94 LYS A N 1
ATOM 736 C CA . LYS A 1 94 ? 15.321 -2.542 -23.344 1.00 83.88 94 LYS A CA 1
ATOM 737 C C . LYS A 1 94 ? 15.808 -1.305 -24.098 1.00 83.88 94 LYS A C 1
ATOM 739 O O . LYS A 1 94 ? 15.607 -1.246 -25.297 1.00 83.88 94 LYS A O 1
ATOM 744 N N . LYS A 1 95 ? 16.359 -0.301 -23.411 1.00 73.88 95 LYS A N 1
ATOM 745 C CA . LYS A 1 95 ? 16.899 0.916 -24.045 1.00 73.88 95 LYS A CA 1
ATOM 746 C C . LYS A 1 95 ? 18.346 0.750 -24.511 1.00 73.88 95 LYS A C 1
ATOM 748 O O . LYS A 1 95 ? 18.829 1.582 -25.269 1.00 73.88 95 LYS A O 1
ATOM 753 N N . SER A 1 96 ? 19.046 -0.263 -24.006 1.00 67.81 96 SER A N 1
ATOM 754 C CA . SER A 1 96 ? 20.436 -0.570 -24.356 1.00 67.81 96 SER A CA 1
ATOM 755 C C . SER A 1 96 ? 20.570 -1.530 -25.545 1.00 67.81 96 SER A C 1
ATOM 757 O O . SER A 1 96 ? 21.694 -1.806 -25.959 1.00 67.81 96 SER A O 1
ATOM 759 N N . HIS A 1 97 ? 19.449 -2.024 -26.074 1.00 52.16 97 HIS A N 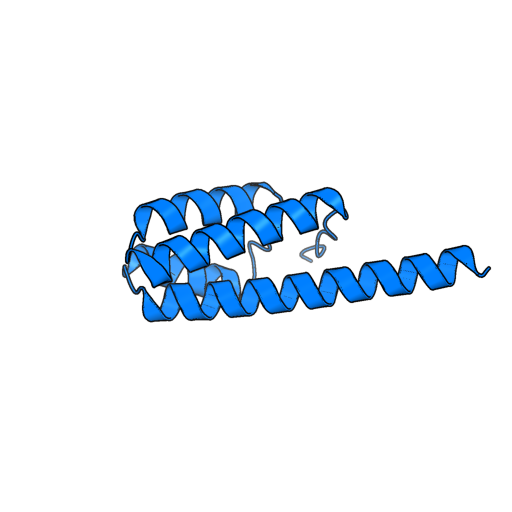1
ATOM 760 C CA . HIS A 1 97 ? 19.333 -2.878 -27.257 1.00 52.16 97 HIS A CA 1
ATOM 761 C C . HIS A 1 97 ? 18.438 -2.204 -28.294 1.00 52.16 97 HIS A C 1
ATOM 763 O O . HIS A 1 97 ? 18.678 -2.447 -29.495 1.00 52.16 97 HIS A O 1
#

Sequence (97 aa):
MTKDSVLSPTDLNNALFLLESAKNAVQSHKNINLAEVLVNEYFELGGRQDNAIHRNILSGIVNKDAFLLFAVIDAEIERLRVEKVKQLRANVIKKSH

Foldseek 3Di:
DPPQPLQDLVLLVLLLVLLVVLLCCLPVPLNLVSSVVSVVVSVVSVPPCPDPLNVQCVVCSVVSPSVSNNVSSVVVSVVSVVSSVVVVVVVVVVVVD